Protein AF-A0A519M9Q3-F1 (afdb_monomer_lite)

Foldseek 3Di:
DPPDPDDLVNLVVCVVVVDDQVNCCVVPVVRHSVNSVVSVVVVVVVVVVVVVVVD

pLDDT: mean 80.43, std 16.23, range [40.31, 94.62]

Radius of gyration: 12.36 Å; chains: 1; bounding box: 26×27×29 Å

Structure (mmCIF, N/CA/C/O backbone):
data_AF-A0A519M9Q3-F1
#
_entry.id   AF-A0A519M9Q3-F1
#
loop_
_atom_site.group_PDB
_atom_site.id
_atom_site.type_symbol
_atom_site.label_atom_id
_atom_site.label_alt_id
_atom_site.label_comp_id
_atom_site.label_asym_id
_atom_site.label_entity_id
_atom_site.label_seq_id
_atom_site.pdbx_PDB_ins_code
_atom_site.Cartn_x
_atom_site.Cartn_y
_atom_site.Cartn_z
_atom_site.occupancy
_atom_site.B_iso_or_equiv
_atom_site.auth_seq_id
_atom_site.auth_comp_id
_atom_site.auth_asym_id
_atom_site.auth_atom_id
_atom_site.pdbx_PDB_model_num
ATOM 1 N N . MET A 1 1 ? 6.756 9.211 -1.275 1.00 53.31 1 MET A N 1
ATOM 2 C CA . MET A 1 1 ? 6.126 9.668 -0.020 1.00 53.31 1 MET A CA 1
ATOM 3 C C . MET A 1 1 ? 6.710 11.022 0.339 1.00 53.31 1 MET A C 1
ATOM 5 O O . MET A 1 1 ? 7.924 11.151 0.299 1.00 53.31 1 MET A O 1
ATOM 9 N N . LYS A 1 2 ? 5.895 12.040 0.613 1.00 45.56 2 LYS A N 1
ATOM 10 C CA . LYS A 1 2 ? 6.372 13.314 1.170 1.00 45.56 2 LYS A CA 1
ATOM 11 C C . LYS A 1 2 ? 5.659 13.502 2.508 1.00 45.56 2 LYS A C 1
ATOM 13 O O . LYS A 1 2 ? 4.437 13.452 2.523 1.00 45.56 2 LYS A O 1
ATOM 18 N N . GLY A 1 3 ? 6.410 13.679 3.595 1.00 58.72 3 GLY A N 1
ATOM 19 C CA . GLY A 1 3 ? 5.863 14.030 4.915 1.00 58.72 3 GLY A CA 1
ATOM 20 C C . GLY A 1 3 ? 5.631 12.883 5.910 1.00 58.72 3 GLY A C 1
ATOM 21 O O . GLY A 1 3 ? 5.266 13.161 7.044 1.00 58.72 3 GLY A O 1
ATOM 22 N N . THR A 1 4 ? 5.878 11.623 5.546 1.00 61.22 4 THR A N 1
ATOM 23 C CA . THR A 1 4 ? 5.836 10.472 6.469 1.00 61.22 4 THR A CA 1
ATOM 24 C C . THR A 1 4 ? 7.253 10.021 6.815 1.00 61.22 4 THR A C 1
ATOM 26 O O . THR A 1 4 ? 8.079 9.879 5.917 1.00 61.22 4 THR A O 1
ATOM 29 N N . ARG A 1 5 ? 7.541 9.770 8.102 1.00 72.69 5 ARG A N 1
ATOM 30 C CA . ARG A 1 5 ? 8.791 9.100 8.531 1.00 72.69 5 ARG A CA 1
ATOM 31 C C . ARG A 1 5 ? 8.799 7.600 8.196 1.00 72.69 5 ARG A C 1
ATOM 33 O O . ARG A 1 5 ? 9.833 6.969 8.354 1.00 72.69 5 ARG A O 1
ATOM 40 N N . THR A 1 6 ? 7.671 7.075 7.721 1.00 75.06 6 THR A N 1
ATOM 41 C CA . THR A 1 6 ? 7.455 5.675 7.349 1.00 75.06 6 THR A CA 1
ATOM 42 C C . THR A 1 6 ? 8.000 5.372 5.954 1.00 75.06 6 THR A C 1
ATOM 44 O O . THR A 1 6 ? 7.770 6.134 5.009 1.00 75.06 6 THR A O 1
ATOM 47 N N . THR A 1 7 ? 8.696 4.251 5.814 1.00 85.44 7 THR A N 1
ATOM 48 C CA . THR A 1 7 ? 9.228 3.737 4.545 1.00 85.44 7 THR A CA 1
ATOM 49 C C . THR A 1 7 ? 8.226 2.828 3.824 1.00 85.44 7 THR A C 1
ATOM 51 O O . THR A 1 7 ? 7.226 2.396 4.391 1.00 85.44 7 THR A O 1
ATOM 54 N N . VAL A 1 8 ? 8.488 2.500 2.550 1.00 86.75 8 VAL A N 1
ATOM 55 C CA . VAL A 1 8 ? 7.683 1.493 1.829 1.00 86.75 8 VAL A CA 1
ATOM 56 C C . VAL A 1 8 ? 7.762 0.128 2.519 1.00 86.75 8 VAL A C 1
ATOM 58 O O . VAL A 1 8 ? 6.751 -0.558 2.586 1.00 86.75 8 VAL A O 1
ATOM 61 N N . ALA A 1 9 ? 8.932 -0.244 3.048 1.00 87.62 9 ALA A N 1
ATOM 62 C CA . ALA A 1 9 ? 9.128 -1.512 3.747 1.00 87.62 9 ALA A CA 1
ATOM 63 C C . ALA A 1 9 ? 8.222 -1.620 4.978 1.00 87.62 9 ALA A C 1
ATOM 65 O O . ALA A 1 9 ? 7.477 -2.585 5.084 1.00 87.62 9 ALA A O 1
ATOM 66 N N . GLU A 1 10 ? 8.176 -0.581 5.812 1.00 90.12 10 GLU A N 1
ATOM 67 C CA . GLU A 1 10 ? 7.300 -0.558 6.990 1.00 90.12 10 GLU A CA 1
ATOM 68 C C . GLU A 1 10 ? 5.820 -0.677 6.605 1.00 90.12 10 GLU A C 1
ATOM 70 O O . GLU A 1 10 ? 5.075 -1.413 7.242 1.00 90.12 10 GLU A O 1
ATOM 75 N N . VAL A 1 11 ? 5.379 -0.022 5.522 1.00 90.75 11 VAL A N 1
ATOM 76 C CA . VAL A 1 11 ? 3.999 -0.190 5.026 1.00 90.75 11 VAL A CA 1
ATOM 77 C C . VAL A 1 11 ? 3.714 -1.633 4.618 1.00 90.75 11 VAL A C 1
ATOM 79 O O . VAL A 1 11 ? 2.629 -2.137 4.894 1.00 90.75 11 VAL A O 1
ATOM 82 N N . LEU A 1 12 ? 4.672 -2.313 3.991 1.00 90.44 12 LEU A N 1
ATOM 83 C CA . LEU A 1 12 ? 4.524 -3.723 3.634 1.00 90.44 12 LEU A CA 1
ATOM 84 C C . LEU A 1 12 ? 4.531 -4.625 4.874 1.00 90.44 12 LEU A C 1
ATOM 86 O O . LEU A 1 12 ? 3.712 -5.534 4.950 1.00 90.44 12 LEU A O 1
ATOM 90 N N . GLU A 1 13 ? 5.382 -4.353 5.863 1.00 91.94 13 GLU A N 1
ATOM 91 C CA . GLU A 1 13 ? 5.399 -5.084 7.136 1.00 91.94 13 GLU A CA 1
ATOM 92 C C . GLU A 1 13 ? 4.063 -4.963 7.871 1.00 91.94 13 GLU A C 1
ATOM 94 O O . GLU A 1 13 ? 3.548 -5.955 8.385 1.00 91.94 13 GLU A O 1
ATOM 99 N N . MET A 1 14 ? 3.451 -3.777 7.869 1.00 92.62 14 MET A N 1
ATOM 100 C CA . MET A 1 14 ? 2.130 -3.573 8.462 1.00 92.62 14 MET A CA 1
ATOM 101 C C . MET A 1 14 ? 1.055 -4.435 7.788 1.00 92.62 14 MET A C 1
ATOM 103 O O . MET A 1 14 ? 0.265 -5.090 8.468 1.00 92.62 14 MET A O 1
ATOM 107 N N . LEU A 1 15 ? 1.067 -4.487 6.453 1.00 92.12 15 LEU A N 1
ATOM 108 C CA . LEU A 1 15 ? 0.151 -5.328 5.679 1.00 92.12 15 LEU A CA 1
ATOM 109 C C . LEU A 1 15 ? 0.381 -6.825 5.947 1.00 92.12 15 LEU A C 1
ATOM 111 O O . LEU A 1 15 ? -0.579 -7.582 6.060 1.00 92.12 15 LEU A O 1
ATOM 115 N N . VAL A 1 16 ? 1.639 -7.258 6.091 1.00 93.50 16 VAL A N 1
ATOM 116 C CA . VAL A 1 16 ? 1.993 -8.650 6.429 1.00 93.50 16 VAL A CA 1
ATOM 117 C C . VAL A 1 16 ? 1.512 -9.034 7.829 1.00 93.50 16 VAL A C 1
ATOM 119 O O . VAL A 1 16 ? 1.055 -10.156 8.029 1.00 93.50 16 VAL A O 1
ATOM 122 N N . ASN A 1 17 ? 1.540 -8.099 8.781 1.00 94.62 17 ASN A N 1
ATOM 123 C CA . ASN A 1 17 ? 0.978 -8.291 10.122 1.00 94.62 17 ASN A CA 1
ATOM 124 C C . ASN A 1 17 ? -0.566 -8.303 10.146 1.00 94.62 17 ASN A C 1
ATOM 126 O O . ASN A 1 17 ? -1.162 -8.399 11.215 1.00 94.62 17 ASN A O 1
ATOM 130 N N . GLY A 1 18 ? -1.222 -8.229 8.982 1.00 94.31 18 GLY A N 1
ATOM 131 C CA . GLY A 1 18 ? -2.671 -8.351 8.844 1.00 94.31 18 GLY A CA 1
ATOM 132 C C . GLY A 1 18 ? -3.438 -7.036 8.960 1.00 94.31 18 GLY A C 1
ATOM 133 O O . GLY A 1 18 ? -4.667 -7.066 8.961 1.00 94.31 18 GLY A O 1
ATOM 134 N N . MET A 1 19 ? -2.757 -5.887 9.031 1.00 94.31 19 MET A N 1
ATOM 135 C CA . MET A 1 19 ? -3.443 -4.593 9.011 1.00 94.31 19 MET A CA 1
ATOM 136 C C . MET A 1 19 ? -3.982 -4.284 7.615 1.00 94.31 19 MET A C 1
ATOM 138 O O . MET A 1 19 ? -3.292 -4.468 6.611 1.00 94.31 19 MET A O 1
ATOM 142 N N . SER A 1 20 ? -5.207 -3.766 7.535 1.00 93.88 20 SER A N 1
ATOM 143 C CA . SER A 1 20 ? -5.759 -3.270 6.277 1.00 93.88 20 SER A CA 1
ATOM 144 C C . SER A 1 20 ? -5.272 -1.850 5.973 1.00 93.88 20 SER A C 1
ATOM 146 O O . SER A 1 20 ? -4.816 -1.111 6.843 1.00 93.88 20 SER A O 1
ATOM 148 N N . ALA A 1 21 ? -5.423 -1.409 4.721 1.00 90.69 21 ALA A N 1
ATOM 149 C CA . ALA A 1 21 ? -5.115 -0.028 4.340 1.00 90.69 21 ALA A CA 1
ATOM 150 C C . ALA A 1 21 ? -5.972 1.019 5.082 1.00 90.69 21 ALA A C 1
ATOM 152 O O . ALA A 1 21 ? -5.591 2.188 5.114 1.00 90.69 21 ALA A O 1
ATOM 153 N N . VAL A 1 22 ? -7.129 0.612 5.619 1.00 92.50 22 VAL A N 1
ATOM 154 C CA . VAL A 1 22 ? -7.988 1.464 6.449 1.00 92.50 22 VAL A CA 1
ATOM 155 C C . VAL A 1 22 ? -7.398 1.561 7.850 1.00 92.50 22 VAL A C 1
ATOM 157 O O . VAL A 1 22 ? -7.158 2.673 8.302 1.00 92.50 22 VAL A O 1
ATOM 160 N N . ASP A 1 23 ? -7.054 0.427 8.469 1.00 93.62 23 ASP A N 1
ATOM 161 C CA . ASP A 1 23 ? -6.440 0.391 9.807 1.00 93.62 23 ASP A CA 1
ATOM 162 C C . A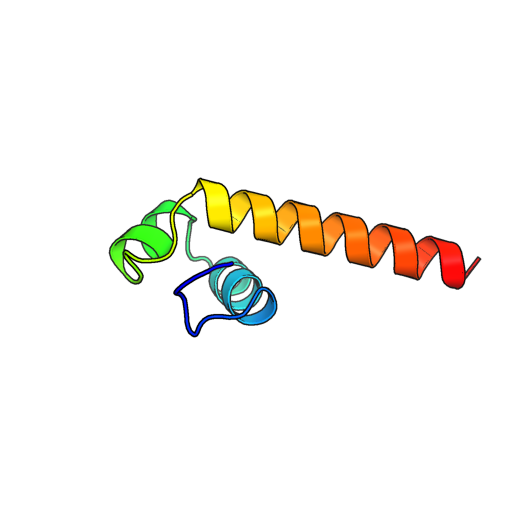SP A 1 23 ? -5.135 1.197 9.843 1.00 93.62 23 ASP A C 1
ATOM 164 O O . ASP A 1 23 ? -4.924 2.017 10.731 1.00 93.62 23 ASP A O 1
ATOM 168 N N . ILE A 1 24 ? -4.298 1.042 8.810 1.00 91.50 24 ILE A N 1
ATOM 169 C CA . ILE A 1 24 ? -3.058 1.815 8.656 1.00 91.50 24 ILE A CA 1
ATOM 170 C C . ILE A 1 24 ? -3.350 3.318 8.549 1.00 91.50 24 ILE A C 1
ATOM 172 O O . ILE A 1 24 ? -2.570 4.125 9.041 1.00 91.50 24 ILE A O 1
ATOM 176 N N . GLY A 1 25 ? -4.441 3.716 7.891 1.00 90.50 25 GLY A N 1
ATOM 177 C CA . GLY A 1 25 ? -4.802 5.127 7.751 1.00 90.50 25 GLY A CA 1
ATOM 178 C C . GLY A 1 25 ? -5.357 5.748 9.032 1.00 90.50 25 GLY A C 1
ATOM 179 O O . GLY A 1 25 ? -5.120 6.931 9.274 1.00 90.50 25 GLY A O 1
ATOM 180 N N . GLU A 1 26 ? -6.054 4.958 9.849 1.00 91.38 26 GLU A N 1
ATOM 181 C CA . GLU A 1 26 ? -6.545 5.377 11.165 1.00 91.38 26 GLU A CA 1
ATOM 182 C C . GLU A 1 26 ? -5.387 5.537 12.163 1.00 91.38 26 GLU A C 1
ATOM 184 O O . GLU A 1 26 ? -5.316 6.546 12.863 1.00 91.38 26 GLU A O 1
ATOM 189 N N . ASP A 1 27 ? -4.444 4.587 12.185 1.00 89.88 27 ASP A N 1
ATOM 190 C CA . ASP A 1 27 ? -3.286 4.616 13.092 1.00 89.88 27 ASP A CA 1
ATOM 191 C C . ASP A 1 27 ? -2.219 5.633 12.634 1.00 89.88 27 ASP A C 1
ATOM 193 O O . ASP A 1 27 ? -1.607 6.348 13.431 1.00 89.88 27 ASP A O 1
ATOM 197 N N . PHE A 1 28 ? -2.059 5.785 11.314 1.00 88.81 28 PHE A N 1
ATOM 198 C CA . PHE A 1 28 ? -1.127 6.717 10.687 1.00 88.81 28 PHE A CA 1
ATOM 199 C C . PHE A 1 28 ? -1.870 7.676 9.745 1.00 88.81 28 PHE A C 1
ATOM 201 O O . PHE A 1 28 ? -1.850 7.485 8.527 1.00 88.81 28 PHE A O 1
ATOM 208 N N . PRO A 1 29 ? -2.420 8.801 10.241 1.00 85.69 29 PRO A N 1
ATOM 209 C CA . PRO A 1 29 ? -3.200 9.749 9.429 1.00 85.69 29 PRO A CA 1
ATOM 210 C C . PRO A 1 29 ? -2.406 10.412 8.287 1.00 85.69 29 PRO A C 1
ATOM 212 O O . PRO A 1 29 ? -2.969 11.019 7.370 1.00 85.69 29 PRO A O 1
ATOM 215 N N . ALA A 1 30 ? -1.077 10.294 8.315 1.00 84.62 30 ALA A N 1
ATOM 216 C CA . ALA A 1 30 ? -0.188 10.719 7.239 1.00 84.62 30 ALA A CA 1
ATOM 217 C C . ALA A 1 30 ? -0.093 9.701 6.075 1.00 84.62 30 ALA A C 1
ATOM 219 O O . ALA A 1 30 ? 0.500 10.013 5.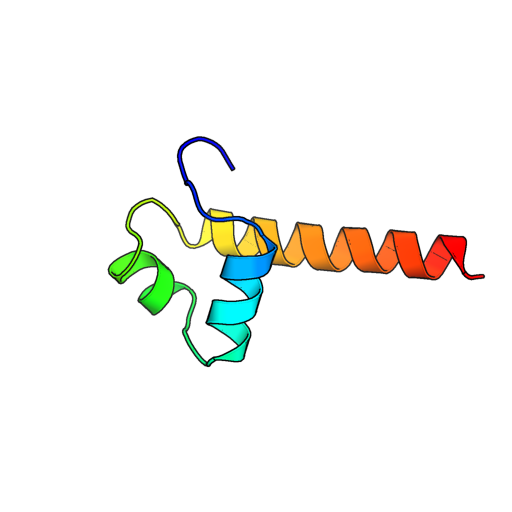036 1.00 84.62 30 ALA A O 1
ATOM 220 N N . ILE A 1 31 ? -0.674 8.506 6.231 1.00 88.19 31 ILE A N 1
ATOM 221 C CA . ILE A 1 31 ? -0.738 7.426 5.246 1.00 88.19 31 IL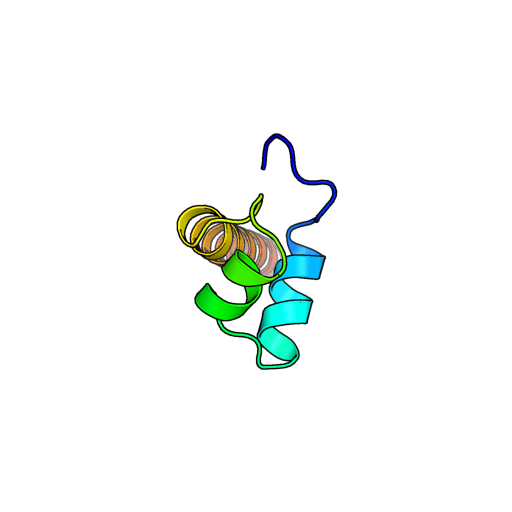E A CA 1
ATOM 222 C C . ILE A 1 31 ? -2.184 7.267 4.779 1.00 88.19 31 ILE A C 1
ATOM 224 O O . ILE A 1 31 ? -3.038 6.692 5.437 1.00 88.19 31 ILE A O 1
ATOM 228 N N . ARG A 1 32 ? -2.467 7.747 3.573 1.00 89.25 32 ARG A N 1
ATOM 229 C CA . ARG A 1 32 ? -3.756 7.536 2.911 1.00 89.25 32 ARG A CA 1
ATOM 230 C C . ARG A 1 32 ? -3.744 6.230 2.126 1.00 89.25 32 ARG A C 1
ATOM 232 O O . ARG A 1 32 ? -2.698 5.793 1.644 1.00 89.25 32 ARG A O 1
ATOM 239 N N . ALA A 1 33 ? -4.924 5.689 1.833 1.00 89.44 33 ALA A N 1
ATOM 240 C CA . ALA A 1 33 ? -5.073 4.506 0.978 1.00 89.44 33 ALA A CA 1
ATOM 241 C C . ALA A 1 33 ? -4.359 4.636 -0.390 1.00 89.44 33 ALA A C 1
ATOM 243 O O . ALA A 1 33 ? -3.883 3.647 -0.950 1.00 89.44 33 ALA A O 1
ATOM 244 N N . ALA A 1 34 ? -4.245 5.855 -0.932 1.00 89.50 34 ALA A N 1
ATOM 245 C CA . ALA A 1 34 ? -3.480 6.124 -2.152 1.00 89.50 34 ALA A CA 1
ATOM 246 C C . ALA A 1 34 ? -1.967 5.888 -1.975 1.00 89.50 34 ALA A C 1
ATOM 248 O O . ALA A 1 34 ? -1.321 5.365 -2.881 1.00 89.50 34 ALA A O 1
ATOM 249 N N . GLN A 1 35 ? -1.402 6.225 -0.810 1.00 89.06 35 GLN A N 1
ATOM 250 C CA . GLN A 1 35 ? 0.000 5.946 -0.492 1.00 89.06 35 GLN A CA 1
ATOM 251 C C . GLN A 1 35 ? 0.233 4.447 -0.326 1.00 89.06 35 GLN A C 1
ATOM 253 O O . GLN A 1 35 ? 1.206 3.949 -0.880 1.00 89.06 35 GLN A O 1
ATOM 258 N N . VAL A 1 36 ? -0.669 3.720 0.343 1.00 91.50 36 VAL A N 1
ATOM 259 C CA . VAL A 1 36 ? -0.578 2.251 0.464 1.00 91.50 36 VAL A CA 1
ATOM 260 C C . VAL A 1 36 ? -0.572 1.592 -0.920 1.00 91.50 36 VAL A C 1
ATOM 262 O O . VAL A 1 36 ? 0.307 0.790 -1.226 1.00 91.50 36 VAL A O 1
ATOM 265 N N . ARG A 1 37 ? -1.476 2.006 -1.819 1.00 90.31 37 ARG A N 1
ATOM 266 C CA . ARG A 1 37 ? -1.477 1.536 -3.216 1.00 90.31 37 ARG A CA 1
ATOM 267 C C . ARG A 1 37 ? -0.184 1.866 -3.959 1.00 90.31 37 ARG A C 1
ATOM 269 O O . ARG A 1 37 ? 0.344 1.011 -4.662 1.00 90.31 37 ARG A O 1
ATOM 276 N N . ALA A 1 38 ? 0.345 3.075 -3.789 1.00 90.00 38 ALA A N 1
ATOM 277 C CA . ALA A 1 38 ? 1.620 3.457 -4.390 1.00 90.00 38 ALA A CA 1
ATOM 278 C C . ALA A 1 38 ? 2.794 2.615 -3.856 1.00 90.00 38 ALA A C 1
ATOM 280 O O . ALA A 1 38 ? 3.702 2.307 -4.621 1.00 90.00 38 ALA A O 1
ATOM 281 N N . CYS A 1 39 ? 2.768 2.207 -2.581 1.00 90.12 39 CYS A N 1
ATOM 282 C CA . CYS A 1 39 ? 3.762 1.299 -1.997 1.00 90.12 39 CYS A CA 1
ATOM 283 C C . CYS A 1 39 ? 3.721 -0.076 -2.650 1.00 90.12 39 CYS A C 1
ATOM 285 O O . CYS A 1 39 ? 4.764 -0.584 -3.041 1.00 90.12 39 CYS A O 1
ATOM 287 N N . LEU A 1 40 ? 2.524 -0.644 -2.805 1.00 89.06 40 LEU A N 1
ATOM 288 C CA . LEU A 1 40 ? 2.338 -1.947 -3.443 1.00 89.06 40 LEU A CA 1
ATOM 289 C C . LEU A 1 40 ? 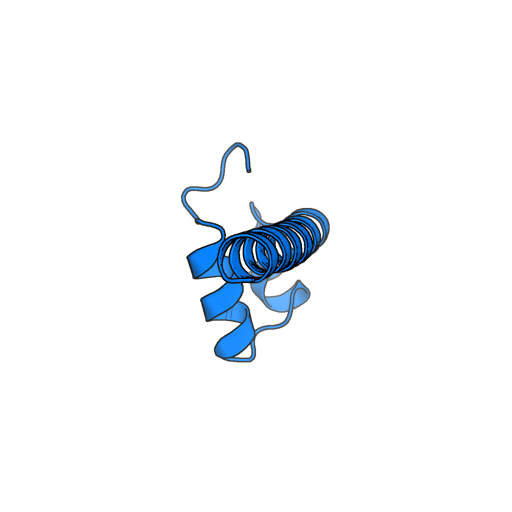2.772 -1.919 -4.910 1.00 89.06 40 LEU A C 1
ATOM 291 O O . LEU A 1 40 ? 3.503 -2.800 -5.348 1.00 89.06 40 LEU A O 1
ATOM 295 N N . LEU A 1 41 ? 2.398 -0.872 -5.651 1.00 89.31 41 LEU A N 1
ATOM 296 C CA . LEU A 1 41 ? 2.850 -0.678 -7.032 1.00 89.31 41 LEU A CA 1
ATOM 297 C C . LEU A 1 41 ? 4.369 -0.521 -7.117 1.00 89.31 41 LEU A C 1
ATOM 299 O O . LEU A 1 41 ? 4.998 -1.110 -7.989 1.00 89.31 41 LEU A O 1
ATOM 303 N N . TYR A 1 42 ? 4.970 0.245 -6.205 1.00 87.00 42 TYR A N 1
ATOM 304 C CA . TYR A 1 42 ? 6.419 0.403 -6.146 1.00 87.00 42 TYR A CA 1
ATOM 305 C C . TYR A 1 42 ? 7.129 -0.915 -5.819 1.00 87.00 42 TYR A C 1
ATOM 307 O O . TYR A 1 42 ? 8.145 -1.219 -6.439 1.00 87.00 42 TYR A O 1
ATOM 315 N N . ALA A 1 43 ? 6.598 -1.701 -4.880 1.00 87.38 43 ALA A N 1
ATOM 316 C CA . ALA A 1 43 ? 7.134 -3.007 -4.510 1.00 87.38 43 ALA A CA 1
ATOM 317 C C . ALA A 1 43 ? 7.056 -3.992 -5.685 1.00 87.38 43 ALA A C 1
ATOM 319 O O . ALA A 1 43 ? 8.074 -4.567 -6.059 1.00 87.38 43 ALA A O 1
ATOM 320 N N . ALA A 1 44 ? 5.895 -4.086 -6.340 1.00 86.81 44 ALA A N 1
ATOM 321 C CA . ALA A 1 44 ? 5.702 -4.912 -7.530 1.00 86.81 44 ALA A CA 1
ATOM 322 C C . ALA A 1 44 ? 6.625 -4.485 -8.683 1.00 86.81 44 ALA A C 1
ATOM 324 O O . ALA A 1 44 ? 7.243 -5.321 -9.338 1.00 86.81 44 ALA A O 1
ATOM 325 N N . TYR A 1 45 ? 6.781 -3.177 -8.905 1.00 83.62 45 TYR A N 1
ATOM 326 C CA . TYR A 1 45 ? 7.693 -2.650 -9.917 1.00 83.62 45 TYR A CA 1
ATOM 327 C C . TYR A 1 45 ? 9.160 -2.970 -9.592 1.00 83.62 45 TYR A C 1
ATOM 329 O O . TYR A 1 45 ? 9.906 -3.421 -10.459 1.00 83.62 45 TYR A O 1
ATOM 337 N N . ARG A 1 46 ? 9.580 -2.805 -8.332 1.00 77.38 46 ARG A N 1
ATO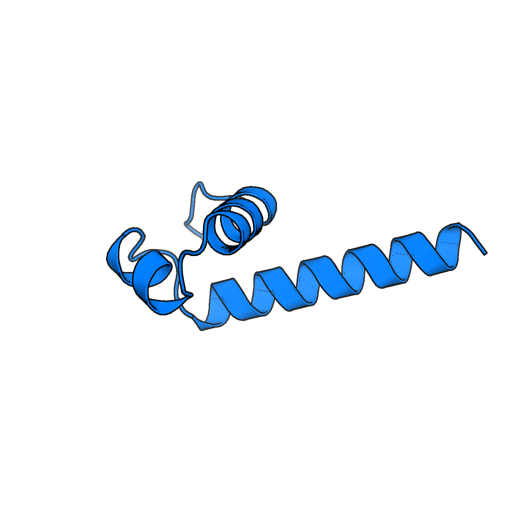M 338 C CA . ARG A 1 46 ? 10.927 -3.174 -7.869 1.00 77.38 46 ARG A CA 1
ATOM 339 C C . ARG A 1 46 ? 11.206 -4.660 -8.060 1.00 77.38 46 ARG A C 1
ATOM 341 O O . ARG A 1 46 ? 12.292 -4.995 -8.518 1.00 77.38 46 ARG A O 1
ATOM 348 N N . GLU A 1 47 ? 10.247 -5.525 -7.751 1.00 66.81 47 GLU A N 1
ATOM 349 C CA . GLU A 1 47 ? 10.390 -6.967 -7.957 1.00 66.81 47 GLU A CA 1
ATOM 350 C C . GLU A 1 47 ? 10.450 -7.316 -9.449 1.00 66.81 47 GLU A C 1
ATOM 352 O O . GLU A 1 47 ? 11.304 -8.097 -9.856 1.00 66.81 47 GLU A O 1
ATOM 357 N N . SER A 1 48 ? 9.650 -6.651 -10.290 1.00 62.59 48 SER A N 1
ATOM 358 C CA . SER A 1 48 ? 9.708 -6.837 -11.746 1.00 62.59 48 SER A CA 1
ATOM 359 C C . SER A 1 48 ? 11.065 -6.442 -12.345 1.00 62.59 48 SER A C 1
ATOM 361 O O . SER A 1 48 ? 11.566 -7.127 -13.232 1.00 62.59 48 SER A O 1
ATOM 363 N N . ILE A 1 49 ? 11.714 -5.397 -11.814 1.00 58.22 49 ILE A N 1
ATOM 364 C CA . ILE A 1 49 ? 13.077 -5.010 -12.208 1.00 58.22 49 ILE A CA 1
ATOM 365 C C . ILE A 1 49 ? 14.106 -6.036 -11.711 1.00 58.22 49 ILE A C 1
ATOM 367 O O . ILE A 1 49 ? 15.023 -6.387 -12.449 1.00 58.22 49 ILE A O 1
ATOM 371 N N . VAL A 1 50 ? 13.964 -6.526 -10.474 1.00 56.38 50 VAL A N 1
ATOM 372 C CA . VAL A 1 50 ? 14.870 -7.534 -9.893 1.00 56.38 50 VAL A CA 1
ATOM 373 C C . VAL A 1 50 ? 14.785 -8.862 -10.652 1.00 56.38 50 VAL A C 1
ATOM 375 O O . VAL A 1 50 ? 15.820 -9.461 -10.926 1.00 56.38 50 VAL A O 1
ATOM 378 N N . LEU A 1 51 ? 13.586 -9.287 -11.059 1.00 53.81 51 LEU A N 1
ATOM 379 C CA . LEU A 1 51 ? 13.375 -10.491 -11.868 1.00 53.81 51 LEU A CA 1
ATOM 380 C C . LEU A 1 51 ? 13.931 -10.352 -13.294 1.00 53.81 51 LEU A C 1
ATOM 382 O O . LEU A 1 51 ? 14.420 -11.332 -13.843 1.00 53.81 51 LEU A O 1
ATOM 386 N N . GLN A 1 52 ? 13.912 -9.154 -13.888 1.00 44.56 52 GLN A N 1
ATOM 387 C CA . GLN A 1 52 ? 14.511 -8.912 -15.208 1.00 44.56 52 GLN A CA 1
ATOM 388 C C . GLN A 1 52 ? 16.045 -8.847 -15.182 1.00 44.56 52 GLN A C 1
ATOM 390 O O . GLN A 1 52 ? 16.675 -9.202 -16.169 1.00 44.56 52 GLN A O 1
ATOM 395 N N . ALA A 1 53 ? 16.653 -8.396 -14.080 1.00 44.97 53 ALA A N 1
ATOM 396 C CA . ALA A 1 53 ? 18.111 -8.348 -13.930 1.00 44.97 53 ALA A CA 1
ATOM 397 C C . ALA A 1 53 ? 18.735 -9.703 -13.541 1.00 44.97 53 ALA A C 1
ATOM 399 O O . ALA A 1 5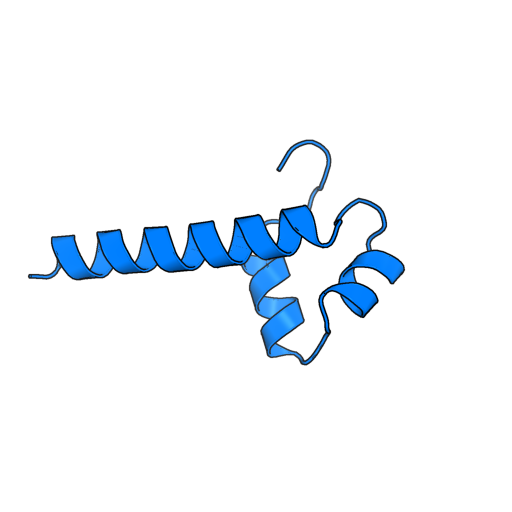3 ? 19.954 -9.851 -13.587 1.00 44.97 53 ALA A O 1
ATOM 400 N N . ALA A 1 54 ? 17.909 -10.670 -13.135 1.00 43.94 54 ALA A N 1
ATOM 401 C CA . ALA A 1 54 ? 18.317 -12.031 -12.792 1.00 43.94 54 ALA A CA 1
ATOM 402 C C . ALA A 1 54 ? 18.059 -13.053 -13.922 1.00 43.94 54 ALA A C 1
ATOM 404 O O . ALA A 1 54 ? 18.249 -14.248 -13.693 1.00 43.94 54 ALA A O 1
ATOM 405 N N . ALA A 1 55 ? 17.616 -12.595 -15.102 1.00 40.31 55 ALA A N 1
ATOM 406 C CA . ALA A 1 55 ? 17.319 -13.413 -16.280 1.00 40.31 55 ALA A CA 1
ATOM 407 C C . ALA A 1 55 ? 18.405 -13.293 -17.358 1.00 40.31 55 ALA A C 1
ATOM 409 O O . ALA A 1 55 ? 18.872 -12.158 -17.605 1.00 40.31 55 ALA A O 1
#

Sequence (55 aa):
MKGTRTTVAEVLEMLVNGMSAVDIGEDFPAIRAAQVRACLLYAAYRESIVLQAAA

Secondary structure (DSSP, 8-state):
--S-S--HHHHHHHHHTT--HHHHHHH-TT--HHHHHHHHHHHHHHHHHHHHHT-